Protein AF-C5RBZ3-F1 (afdb_monomer)

Radius of gyration: 22.07 Å; Cα contacts (8 Å, |Δi|>4): 13; chains: 1; bounding box: 53×39×38 Å

Structure (mmCIF, N/CA/C/O backbone):
data_AF-C5RBZ3-F1
#
_entry.id   AF-C5RBZ3-F1
#
loop_
_atom_site.group_PDB
_atom_site.id
_atom_site.type_symbol
_atom_site.label_atom_id
_atom_site.label_alt_id
_atom_site.label_comp_id
_atom_site.label_asym_id
_atom_site.label_entity_id
_atom_site.label_seq_id
_atom_site.pdbx_PDB_ins_code
_atom_site.Cartn_x
_atom_site.Cartn_y
_atom_site.Cartn_z
_atom_site.occupancy
_atom_site.B_iso_or_equiv
_atom_site.auth_seq_id
_atom_site.auth_comp_id
_atom_site.auth_asym_id
_atom_site.auth_atom_id
_atom_site.pdbx_PDB_model_num
ATOM 1 N N . MET A 1 1 ? 30.003 8.017 -22.525 1.00 58.34 1 MET A N 1
ATOM 2 C CA . MET A 1 1 ? 30.156 8.087 -21.053 1.00 58.34 1 MET A CA 1
ATOM 3 C C . MET A 1 1 ? 29.064 8.921 -20.369 1.00 58.34 1 MET A C 1
ATOM 5 O O . MET A 1 1 ? 28.526 8.466 -19.372 1.00 58.34 1 MET A O 1
ATOM 9 N N . ALA A 1 2 ? 28.682 10.096 -20.896 1.00 61.59 2 ALA A N 1
ATOM 10 C CA . ALA A 1 2 ? 27.663 10.963 -20.275 1.00 61.59 2 ALA A CA 1
ATOM 11 C C . ALA A 1 2 ? 26.242 10.354 -20.207 1.00 61.59 2 ALA A C 1
ATOM 13 O O . ALA A 1 2 ? 25.564 10.493 -19.194 1.00 61.59 2 ALA A O 1
ATOM 14 N N . LEU A 1 3 ? 25.813 9.631 -21.250 1.00 70.12 3 LEU A N 1
ATOM 15 C CA . LEU A 1 3 ? 24.472 9.032 -21.314 1.00 70.12 3 LEU A CA 1
ATOM 16 C C . LEU A 1 3 ? 24.254 7.955 -20.237 1.00 70.12 3 LEU A C 1
ATOM 18 O O . LEU A 1 3 ? 23.218 7.938 -19.585 1.00 70.12 3 LEU A O 1
ATOM 22 N N . THR A 1 4 ? 25.246 7.090 -20.005 1.00 82.75 4 THR A N 1
ATOM 23 C CA . THR A 1 4 ? 25.172 6.028 -18.988 1.00 82.75 4 THR A CA 1
ATOM 24 C C . THR A 1 4 ? 25.000 6.605 -17.586 1.00 82.75 4 THR A C 1
ATOM 26 O O . THR A 1 4 ? 24.195 6.102 -16.808 1.00 82.75 4 THR A O 1
ATOM 29 N N . ASN A 1 5 ? 25.707 7.698 -17.284 1.00 86.12 5 ASN A N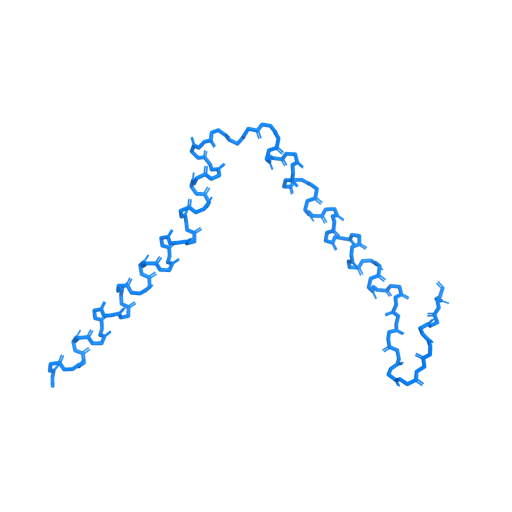 1
ATOM 30 C CA . ASN A 1 5 ? 25.606 8.353 -15.984 1.00 86.12 5 ASN A CA 1
ATOM 31 C C . ASN A 1 5 ? 24.233 9.028 -15.806 1.00 86.12 5 ASN A C 1
ATOM 33 O O . ASN A 1 5 ? 23.611 8.904 -14.758 1.00 86.12 5 ASN A O 1
ATOM 37 N N . TYR A 1 6 ? 23.712 9.667 -16.859 1.00 89.25 6 TYR A N 1
ATOM 38 C CA . TYR A 1 6 ? 22.375 10.270 -16.857 1.00 89.25 6 TYR A CA 1
ATOM 39 C C . TYR A 1 6 ? 21.258 9.233 -16.643 1.00 89.25 6 TYR A C 1
ATOM 41 O O . TYR A 1 6 ? 20.360 9.439 -15.828 1.00 89.25 6 TYR A O 1
ATOM 49 N N . ILE A 1 7 ? 21.350 8.081 -17.313 1.00 92.12 7 ILE A N 1
ATOM 50 C CA . ILE A 1 7 ? 20.400 6.973 -17.147 1.00 92.12 7 ILE A CA 1
ATOM 51 C C . ILE A 1 7 ? 20.451 6.415 -15.717 1.00 92.12 7 ILE A C 1
ATOM 53 O O . ILE A 1 7 ? 19.398 6.175 -15.129 1.00 92.12 7 ILE A O 1
ATOM 57 N N . LEU A 1 8 ? 21.640 6.262 -15.122 1.00 91.06 8 LEU A N 1
ATOM 58 C CA . LEU A 1 8 ? 21.780 5.815 -13.730 1.00 91.06 8 LEU A CA 1
ATOM 59 C C . LEU A 1 8 ? 21.073 6.756 -12.744 1.00 91.06 8 LEU A C 1
ATOM 61 O O . LEU A 1 8 ? 20.342 6.284 -11.874 1.00 91.06 8 LEU A O 1
ATOM 65 N N . TYR A 1 9 ? 21.215 8.074 -12.912 1.00 92.06 9 TYR A N 1
ATOM 66 C CA . TYR A 1 9 ? 20.497 9.046 -12.081 1.00 92.06 9 TYR A CA 1
ATOM 67 C C . TYR A 1 9 ? 18.977 8.972 -12.262 1.00 92.06 9 TYR A C 1
ATOM 69 O O . TYR A 1 9 ? 18.250 9.063 -11.273 1.00 92.06 9 TYR A O 1
ATOM 77 N N . ILE A 1 10 ? 18.484 8.755 -13.487 1.00 93.81 10 ILE A N 1
ATOM 78 C CA . ILE A 1 10 ? 17.045 8.580 -13.742 1.00 93.81 10 ILE A CA 1
ATOM 79 C C . ILE A 1 10 ? 16.520 7.300 -13.095 1.00 93.81 10 ILE A C 1
ATOM 81 O O . ILE A 1 10 ? 15.452 7.330 -12.489 1.00 93.81 10 ILE A O 1
ATOM 85 N N . ILE A 1 11 ? 17.249 6.187 -13.185 1.00 94.00 11 ILE A N 1
ATOM 86 C CA . ILE A 1 11 ? 16.837 4.918 -12.569 1.00 94.00 11 ILE A CA 1
ATOM 87 C C . ILE A 1 11 ? 16.748 5.076 -11.047 1.00 94.00 11 ILE A C 1
ATOM 89 O O . ILE A 1 11 ? 15.741 4.696 -10.451 1.00 94.00 11 ILE A O 1
ATOM 93 N N . ILE A 1 12 ? 17.758 5.692 -10.425 1.00 94.69 12 ILE A N 1
ATOM 94 C CA . ILE A 1 12 ? 17.762 5.966 -8.982 1.00 94.69 12 ILE A CA 1
ATOM 95 C C . ILE A 1 12 ? 16.619 6.921 -8.610 1.00 94.69 12 ILE A C 1
ATOM 97 O O . ILE A 1 12 ? 15.890 6.656 -7.657 1.00 94.69 12 ILE A O 1
ATOM 101 N N . GLY A 1 13 ? 16.420 8.000 -9.372 1.00 93.50 13 GLY A N 1
ATOM 102 C CA . GLY A 1 13 ? 15.368 8.988 -9.125 1.00 93.50 13 GLY A CA 1
ATOM 103 C C . GLY A 1 13 ? 13.958 8.418 -9.286 1.00 93.50 13 GLY A C 1
ATOM 104 O O . GLY A 1 13 ? 13.105 8.637 -8.431 1.00 93.50 13 GLY A O 1
ATOM 105 N N . CYS A 1 14 ? 13.716 7.633 -10.335 1.00 92.75 14 CYS A N 1
ATOM 106 C CA . CYS A 1 14 ? 12.435 6.973 -10.587 1.00 92.75 14 CYS A CA 1
ATOM 107 C C . CYS A 1 14 ? 12.169 5.856 -9.565 1.00 92.75 14 CYS A C 1
ATOM 109 O O . CYS A 1 14 ? 11.046 5.713 -9.076 1.00 92.75 14 CYS A O 1
ATOM 111 N N . GLY A 1 15 ? 13.210 5.114 -9.172 1.00 92.94 15 GLY A N 1
ATOM 112 C CA . GLY A 1 15 ? 13.149 4.133 -8.091 1.00 92.94 15 GLY A CA 1
ATOM 113 C C . GLY A 1 15 ? 12.774 4.779 -6.758 1.00 92.94 15 GLY A C 1
ATOM 114 O O . GLY A 1 15 ? 11.830 4.330 -6.110 1.00 92.94 15 GLY A O 1
ATOM 115 N N . LEU A 1 16 ? 13.437 5.879 -6.388 1.00 94.69 16 LEU A N 1
ATOM 116 C CA . LEU A 1 16 ? 13.114 6.662 -5.192 1.00 94.69 16 LEU A CA 1
ATOM 117 C C . LEU A 1 16 ? 11.707 7.251 -5.254 1.00 94.69 16 LEU A C 1
ATOM 119 O O . LEU A 1 16 ? 10.974 7.139 -4.279 1.00 94.69 16 LEU A O 1
ATOM 123 N N . ALA A 1 17 ? 11.302 7.832 -6.383 1.00 92.75 17 ALA A N 1
ATOM 124 C CA . ALA A 1 17 ? 9.968 8.403 -6.549 1.00 92.75 17 ALA A CA 1
ATOM 125 C C . ALA A 1 17 ? 8.872 7.332 -6.448 1.00 92.75 17 ALA A C 1
ATOM 127 O O . ALA A 1 17 ? 7.861 7.550 -5.786 1.00 92.75 17 ALA A O 1
ATOM 128 N N . THR A 1 18 ? 9.087 6.151 -7.034 1.00 92.62 18 THR A N 1
ATOM 129 C CA . THR A 1 18 ? 8.148 5.020 -6.952 1.00 92.62 18 THR A CA 1
ATOM 130 C C . THR A 1 18 ? 8.095 4.444 -5.541 1.00 92.62 18 THR A C 1
ATOM 132 O O . THR A 1 18 ? 7.015 4.160 -5.022 1.00 92.62 18 THR A O 1
ATOM 135 N N . TRP A 1 19 ? 9.253 4.290 -4.897 1.00 91.56 19 TRP A N 1
ATOM 136 C CA . TRP A 1 19 ? 9.355 3.822 -3.517 1.00 91.56 19 TRP A CA 1
ATOM 137 C C . TRP A 1 19 ? 8.657 4.794 -2.569 1.00 91.56 19 TRP A C 1
ATOM 139 O O . TRP A 1 19 ? 7.798 4.390 -1.786 1.00 91.56 19 TRP A O 1
ATOM 149 N N . LEU A 1 20 ? 8.929 6.090 -2.724 1.00 89.69 20 LEU A N 1
ATOM 150 C CA . LEU A 1 20 ? 8.276 7.145 -1.971 1.00 89.69 20 LEU A CA 1
ATOM 151 C C . LEU A 1 20 ? 6.775 7.146 -2.254 1.00 89.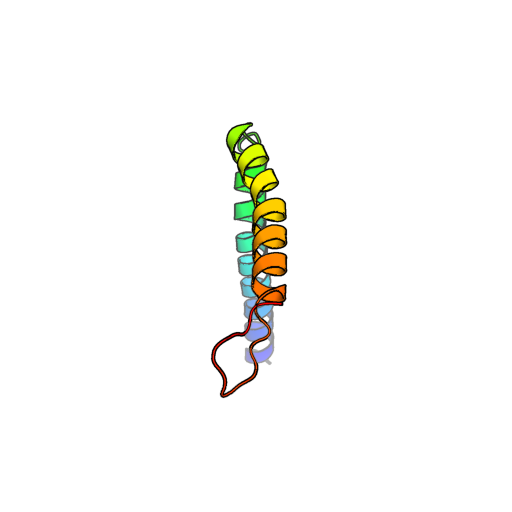69 20 LEU A C 1
ATOM 153 O O . LEU A 1 20 ? 6.013 7.104 -1.307 1.00 89.69 20 LEU A O 1
ATOM 157 N N . SER A 1 21 ? 6.324 7.058 -3.506 1.00 92.38 21 SER A N 1
ATOM 158 C CA . SER A 1 21 ? 4.897 6.963 -3.850 1.00 92.38 21 SER A CA 1
ATOM 159 C C . SER A 1 21 ? 4.207 5.708 -3.302 1.00 92.38 21 SER A C 1
ATOM 161 O O . SER A 1 21 ? 2.984 5.716 -3.199 1.00 92.38 21 SER A O 1
ATOM 163 N N . ARG A 1 22 ? 4.937 4.635 -2.963 1.00 85.38 22 ARG A N 1
ATOM 164 C CA . ARG A 1 22 ? 4.386 3.446 -2.283 1.00 85.38 22 ARG A CA 1
ATOM 165 C C . ARG A 1 22 ? 4.382 3.581 -0.767 1.00 85.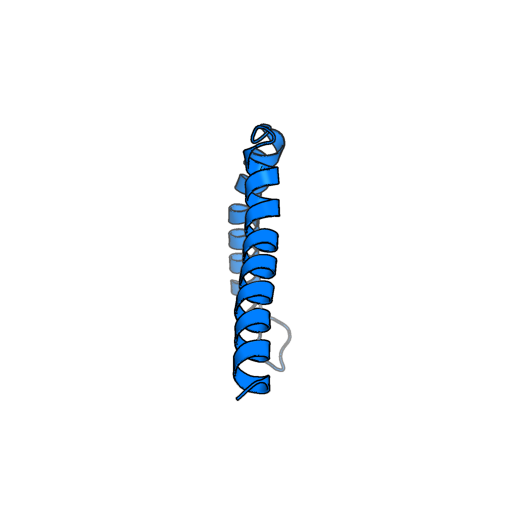38 22 ARG A C 1
ATOM 167 O O . ARG A 1 22 ? 3.468 3.097 -0.108 1.00 85.38 22 ARG A O 1
ATOM 174 N N . ILE A 1 23 ? 5.387 4.234 -0.202 1.00 84.94 23 ILE A N 1
ATOM 175 C CA . ILE A 1 23 ? 5.504 4.411 1.248 1.00 84.94 23 ILE A CA 1
ATOM 176 C C . ILE A 1 23 ? 4.714 5.606 1.734 1.00 84.94 23 ILE A C 1
ATOM 178 O O . ILE A 1 23 ? 4.201 5.560 2.838 1.00 84.94 23 ILE A O 1
ATOM 182 N N . LEU A 1 24 ? 4.529 6.630 0.910 1.00 83.00 24 LEU A N 1
ATOM 183 C CA . LEU A 1 24 ? 3.691 7.783 1.197 1.00 83.00 24 LEU A CA 1
ATOM 184 C C . LEU A 1 24 ? 2.247 7.375 1.526 1.00 83.00 24 LEU A C 1
ATOM 186 O O . LEU A 1 24 ? 1.790 7.777 2.587 1.00 83.00 24 LEU A O 1
ATOM 190 N N . PRO A 1 25 ? 1.531 6.544 0.737 1.00 75.75 25 PRO A N 1
ATOM 191 C CA . PRO A 1 25 ? 0.190 6.098 1.104 1.00 75.75 25 PRO A CA 1
ATOM 192 C C . PRO A 1 25 ? 0.198 5.245 2.376 1.00 75.75 25 PRO A C 1
ATOM 194 O O . PRO A 1 25 ? -0.688 5.399 3.207 1.00 75.75 25 PRO A O 1
ATOM 197 N N . LEU A 1 26 ? 1.228 4.419 2.589 1.00 75.06 26 LEU A N 1
ATOM 198 C CA . LEU A 1 26 ? 1.402 3.627 3.814 1.00 75.06 26 LEU A CA 1
ATOM 199 C C . LEU A 1 26 ? 1.658 4.496 5.054 1.00 75.06 26 LEU A C 1
ATOM 201 O O . LEU A 1 26 ? 1.116 4.235 6.123 1.00 75.06 26 LEU A O 1
ATOM 205 N N . VAL A 1 27 ? 2.476 5.536 4.917 1.00 77.00 27 VAL A N 1
ATOM 206 C CA . VAL A 1 27 ? 2.820 6.481 5.979 1.00 77.00 27 VAL A CA 1
ATOM 207 C C . VAL A 1 27 ? 1.654 7.421 6.230 1.00 77.00 27 VAL A C 1
ATOM 209 O O . VAL A 1 27 ? 1.353 7.659 7.384 1.00 77.00 27 VAL A O 1
ATOM 212 N N . ILE A 1 28 ? 0.939 7.892 5.210 1.00 70.75 28 ILE A N 1
ATOM 213 C CA . ILE A 1 28 ? -0.299 8.671 5.365 1.00 70.75 28 ILE A CA 1
ATOM 214 C C . ILE A 1 28 ? -1.358 7.857 6.115 1.00 70.75 28 ILE A C 1
ATOM 216 O O . ILE A 1 28 ? -1.957 8.382 7.050 1.00 70.75 28 ILE A O 1
ATOM 220 N N . LEU A 1 29 ? -1.516 6.566 5.794 1.00 67.56 29 LEU A N 1
ATOM 221 C CA . LEU A 1 29 ? -2.390 5.654 6.544 1.00 67.56 29 LEU A CA 1
ATOM 222 C C . LEU A 1 29 ? -1.931 5.399 7.994 1.00 67.56 29 LEU A C 1
ATOM 224 O O . LEU A 1 29 ? -2.749 4.996 8.816 1.00 67.56 29 LEU A O 1
ATOM 228 N N . LYS A 1 30 ? -0.638 5.578 8.298 1.00 64.25 30 LYS A N 1
ATOM 229 C CA . LYS A 1 30 ? -0.014 5.238 9.592 1.00 64.25 30 LYS A CA 1
ATOM 230 C C . LYS A 1 30 ? 0.233 6.448 10.512 1.00 64.25 30 LYS A C 1
ATOM 232 O O . LYS A 1 30 ? 0.182 6.285 11.727 1.00 64.25 30 LYS A O 1
ATOM 237 N N . ASN A 1 31 ? 0.549 7.624 9.959 1.00 60.62 31 ASN A N 1
ATOM 238 C CA . ASN A 1 31 ? 0.877 8.869 10.678 1.00 60.62 31 ASN A CA 1
ATOM 239 C C . ASN A 1 31 ? -0.359 9.713 10.985 1.00 60.62 31 ASN A C 1
ATOM 241 O O . ASN A 1 31 ? -0.415 10.349 12.035 1.00 60.62 31 ASN A O 1
ATOM 245 N N . MET A 1 32 ? -1.376 9.698 10.118 1.00 60.06 32 MET A N 1
ATOM 246 C CA . MET A 1 32 ? -2.721 9.871 10.646 1.00 60.06 32 MET A CA 1
ATOM 247 C C . MET A 1 32 ? -2.936 8.615 11.461 1.00 60.06 32 MET A C 1
ATOM 249 O O . MET A 1 32 ? -2.786 7.528 10.913 1.00 60.06 32 MET A O 1
ATOM 253 N N . THR A 1 33 ? -3.183 8.742 12.761 1.00 52.16 33 THR A N 1
ATOM 254 C CA . THR A 1 33 ? -3.605 7.632 13.618 1.00 52.16 33 THR A CA 1
ATOM 255 C C . THR A 1 33 ? -4.421 6.674 12.770 1.00 52.16 33 THR A C 1
ATOM 257 O O . THR A 1 33 ? -5.343 7.164 12.112 1.00 52.16 33 THR A O 1
ATOM 260 N N . LEU A 1 34 ? -4.069 5.389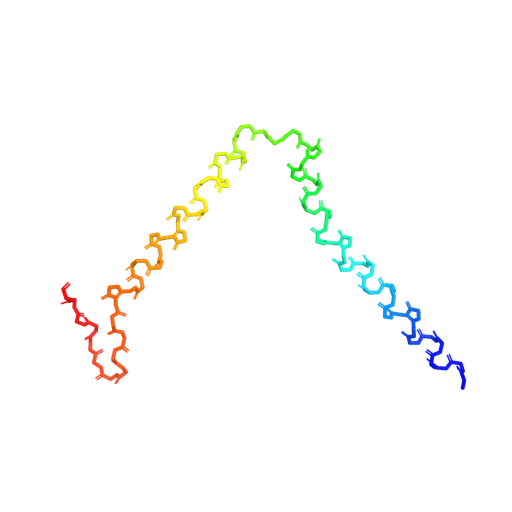 12.708 1.00 56.53 34 LEU A N 1
ATOM 261 C CA . LEU A 1 34 ? -4.946 4.373 12.149 1.00 56.53 34 LEU A CA 1
ATOM 262 C C . LEU A 1 34 ? -6.297 4.527 12.866 1.00 56.53 34 LEU A C 1
ATOM 264 O O . LEU A 1 34 ? -6.525 3.995 13.951 1.00 56.53 34 LEU A O 1
ATOM 268 N N . SER A 1 35 ? -7.141 5.403 12.330 1.00 57.94 35 SER A N 1
ATOM 269 C CA . SER A 1 35 ? -8.378 5.816 12.956 1.00 57.94 35 SER A CA 1
ATOM 270 C C . SER A 1 35 ? -9.197 4.555 12.913 1.00 57.94 35 SER A C 1
ATOM 272 O O . SER A 1 35 ? -9.188 3.901 11.869 1.00 57.94 35 SER A O 1
ATOM 274 N N . LYS A 1 36 ? -9.821 4.160 14.028 1.00 64.00 36 LYS A N 1
ATOM 275 C CA . LYS A 1 36 ? -10.490 2.852 14.172 1.00 64.00 36 LYS A CA 1
ATOM 276 C C . LYS A 1 36 ? -11.206 2.410 12.886 1.00 64.00 36 LYS A C 1
ATOM 278 O O . LYS A 1 36 ? -11.049 1.277 12.463 1.00 64.00 36 LYS A O 1
ATOM 283 N N . LYS A 1 37 ? -11.842 3.360 12.196 1.00 65.50 37 LYS A N 1
ATOM 284 C CA . LYS A 1 37 ? -12.489 3.229 10.885 1.00 65.50 37 LYS A CA 1
ATOM 285 C C . LYS A 1 37 ? -11.644 2.603 9.754 1.00 65.50 37 LYS A C 1
ATOM 287 O O . LYS A 1 37 ? -12.169 1.790 9.007 1.00 65.50 37 LYS A O 1
ATOM 292 N N . VAL A 1 38 ? -10.367 2.962 9.591 1.00 74.31 38 VAL A N 1
ATOM 293 C CA . VAL A 1 38 ? -9.485 2.434 8.525 1.00 74.31 38 VAL A CA 1
ATOM 294 C C . VAL A 1 38 ? -8.945 1.050 8.877 1.00 74.31 38 VAL A C 1
ATOM 296 O O . VAL A 1 38 ? -8.847 0.208 7.992 1.00 74.31 38 VAL A O 1
ATOM 299 N N . ILE A 1 39 ? -8.637 0.782 10.151 1.00 73.62 39 ILE A N 1
ATOM 300 C CA . ILE A 1 39 ? -8.286 -0.580 10.602 1.00 73.62 39 ILE A CA 1
ATOM 301 C C . ILE A 1 39 ? -9.475 -1.512 10.397 1.00 73.62 39 ILE A C 1
ATOM 303 O O . ILE A 1 39 ? -9.307 -2.614 9.889 1.00 73.62 39 ILE A O 1
ATOM 307 N N . GLU A 1 40 ? -10.671 -1.055 10.763 1.00 77.75 40 GLU A N 1
ATOM 308 C CA . GLU A 1 40 ? -11.911 -1.802 10.578 1.00 77.75 40 GLU A CA 1
ATOM 309 C C . GLU A 1 40 ? -12.154 -2.063 9.084 1.00 77.75 40 GLU A C 1
ATOM 311 O O . GLU A 1 40 ? -12.357 -3.209 8.695 1.00 77.75 40 GLU A O 1
ATOM 316 N N . PHE A 1 41 ? -11.971 -1.049 8.225 1.00 80.56 41 PHE A N 1
ATOM 317 C CA . PHE A 1 4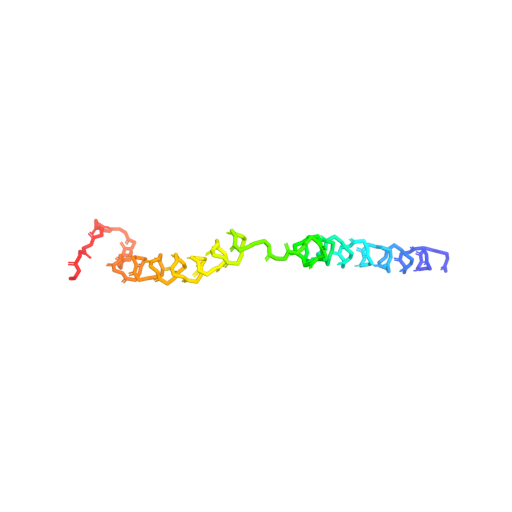1 ? -11.999 -1.206 6.765 1.00 80.56 41 PHE A CA 1
ATOM 318 C C . PHE A 1 41 ? -10.983 -2.233 6.251 1.00 80.56 41 PHE A C 1
ATOM 320 O O . PHE A 1 41 ? -11.330 -3.122 5.475 1.00 80.56 41 PHE A O 1
ATOM 327 N N . LEU A 1 42 ? -9.731 -2.151 6.706 1.00 82.94 42 LEU A N 1
ATOM 328 C CA . LEU A 1 42 ? -8.679 -3.073 6.293 1.00 82.94 42 LEU A CA 1
ATOM 329 C C . LEU A 1 42 ? -8.916 -4.489 6.826 1.00 82.94 42 LEU A C 1
ATOM 331 O O . LEU A 1 42 ? -8.494 -5.434 6.177 1.00 82.94 42 LEU A O 1
ATOM 335 N N . SER A 1 43 ? -9.624 -4.664 7.945 1.00 81.00 43 SER A N 1
ATOM 336 C CA . SER A 1 43 ? -10.044 -5.986 8.422 1.00 81.00 43 SER A CA 1
ATOM 337 C C . SER A 1 43 ? -11.141 -6.606 7.550 1.00 81.00 43 SER A C 1
ATOM 339 O O . SER A 1 43 ? -11.237 -7.832 7.485 1.00 81.00 43 SER A O 1
ATOM 341 N N . PHE A 1 44 ? -11.943 -5.794 6.852 1.00 88.38 44 PHE A N 1
ATOM 342 C CA . PHE A 1 44 ? -12.904 -6.292 5.863 1.00 88.38 44 PHE A CA 1
ATOM 343 C C . PHE A 1 44 ? -12.238 -6.717 4.552 1.00 88.38 44 PHE A C 1
ATOM 345 O O . PHE A 1 44 ? -12.768 -7.590 3.870 1.00 88.38 44 PHE A O 1
ATOM 352 N N . VAL A 1 45 ? -11.075 -6.155 4.201 1.00 91.69 45 VAL A N 1
ATOM 353 C CA . VAL A 1 45 ? -10.372 -6.480 2.946 1.00 91.69 45 VAL A CA 1
ATOM 354 C C . VAL A 1 45 ? -10.027 -7.978 2.841 1.00 91.69 45 VAL A C 1
ATOM 356 O O . VAL A 1 45 ? -10.422 -8.588 1.849 1.00 91.69 45 VAL A O 1
ATOM 359 N N . PRO A 1 46 ? -9.379 -8.626 3.832 1.00 92.12 46 PRO A N 1
ATOM 360 C CA . PRO A 1 46 ? -9.152 -10.069 3.826 1.00 92.12 46 PRO A CA 1
ATOM 361 C C . PRO A 1 46 ? -10.443 -10.876 3.693 1.00 92.12 46 PRO A C 1
ATOM 363 O O . PRO A 1 46 ? -10.488 -11.815 2.906 1.00 92.12 46 PRO A O 1
ATOM 366 N N . ILE A 1 47 ? -11.498 -10.493 4.422 1.00 92.62 47 ILE A N 1
ATOM 367 C CA . ILE A 1 47 ? -12.807 -11.157 4.356 1.00 92.62 47 ILE A CA 1
ATOM 368 C C . ILE A 1 47 ? -13.387 -11.075 2.938 1.00 92.62 47 ILE A C 1
ATOM 370 O O . ILE A 1 47 ? -13.842 -12.083 2.404 1.00 92.62 47 ILE A O 1
ATOM 374 N N . ALA A 1 48 ? -13.332 -9.900 2.307 1.00 93.19 48 ALA A N 1
ATOM 375 C CA . ALA A 1 48 ? -13.856 -9.679 0.965 1.00 93.19 48 ALA A CA 1
ATOM 376 C C . ALA A 1 48 ? -13.062 -10.466 -0.082 1.00 93.19 48 ALA A C 1
ATOM 378 O O . ALA A 1 48 ? -13.651 -11.065 -0.978 1.00 93.19 48 ALA 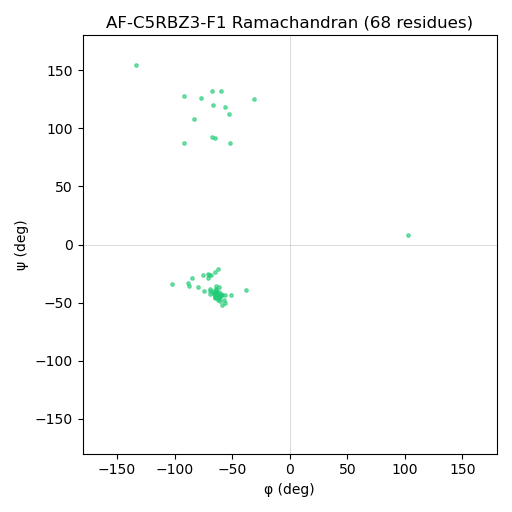A O 1
ATOM 379 N N . ILE A 1 49 ? -11.734 -10.519 0.058 1.00 94.56 49 ILE A N 1
ATOM 380 C CA . ILE A 1 49 ? -10.866 -11.309 -0.821 1.00 94.56 49 ILE A CA 1
ATOM 381 C C . ILE A 1 49 ? -11.161 -12.804 -0.659 1.00 94.56 49 ILE A C 1
ATOM 383 O O . ILE A 1 49 ? -11.320 -13.489 -1.663 1.00 94.56 49 ILE A O 1
ATOM 387 N N . MET A 1 50 ? -11.300 -13.308 0.572 1.00 95.75 50 MET A N 1
ATOM 388 C CA . MET A 1 50 ? -11.649 -14.713 0.823 1.00 95.75 50 MET A CA 1
ATOM 389 C C . MET A 1 50 ? -13.038 -15.065 0.287 1.00 95.75 50 MET A C 1
ATOM 391 O O . MET A 1 50 ? -13.201 -16.106 -0.341 1.00 95.75 50 MET A O 1
ATOM 395 N N . SER A 1 51 ? -14.025 -14.184 0.472 1.00 92.56 51 SER A N 1
ATOM 396 C CA . SER A 1 51 ? -15.370 -14.372 -0.075 1.00 92.56 51 SER A CA 1
ATOM 397 C C . SER A 1 51 ? -15.367 -14.362 -1.602 1.00 92.56 51 SER A C 1
ATOM 399 O O . SER A 1 51 ? -16.052 -15.179 -2.205 1.00 92.56 51 SER A O 1
ATOM 401 N N . SER A 1 52 ? -14.605 -13.458 -2.221 1.00 91.88 52 SER A N 1
ATOM 402 C CA . SER A 1 52 ? -14.451 -13.382 -3.676 1.00 91.88 52 SER A CA 1
ATOM 403 C C . SER A 1 52 ? -13.767 -14.632 -4.226 1.00 91.88 52 SER A C 1
ATOM 405 O O . SER A 1 52 ? -14.269 -15.238 -5.159 1.00 91.88 52 SER A O 1
ATOM 407 N N . LEU A 1 53 ? -12.677 -15.080 -3.595 1.00 91.44 53 LEU A N 1
ATOM 408 C CA . LEU A 1 53 ? -11.980 -16.316 -3.960 1.00 91.44 53 LEU A CA 1
ATOM 409 C C . LEU A 1 53 ? -12.889 -17.537 -3.842 1.00 91.44 53 LEU A C 1
ATOM 411 O O . LEU A 1 53 ? -12.876 -18.389 -4.723 1.00 91.44 53 LEU A O 1
ATOM 415 N N . TRP A 1 54 ? -13.676 -17.631 -2.770 1.00 89.81 54 TRP A N 1
ATOM 416 C CA . TRP A 1 54 ? -14.627 -18.724 -2.587 1.00 89.81 54 TRP A CA 1
ATOM 417 C C . TRP A 1 54 ? -15.739 -18.679 -3.639 1.00 89.81 54 TRP A C 1
ATOM 419 O O . TRP A 1 54 ? -16.069 -19.703 -4.227 1.00 89.81 54 TRP A O 1
ATOM 429 N N . PHE A 1 55 ? -16.251 -17.483 -3.938 1.00 86.06 55 PHE A N 1
ATOM 430 C CA . PHE A 1 55 ? -17.255 -17.273 -4.976 1.00 86.06 55 PHE A CA 1
ATOM 431 C C . PHE A 1 55 ? -16.727 -17.613 -6.377 1.00 86.06 55 PHE A C 1
ATOM 433 O O . PHE A 1 55 ? -17.383 -18.332 -7.119 1.00 86.06 55 PHE A O 1
ATOM 440 N N . GLU A 1 56 ? -15.518 -17.175 -6.720 1.00 83.56 56 GLU A N 1
ATOM 441 C CA . GLU A 1 56 ? -14.824 -17.564 -7.953 1.00 83.56 56 GLU A CA 1
ATOM 442 C C . GLU A 1 56 ? -14.566 -19.076 -7.997 1.00 83.56 56 GLU A C 1
ATOM 444 O O . GLU A 1 56 ? -14.701 -19.691 -9.048 1.00 83.56 56 GLU A O 1
ATOM 449 N N . SER A 1 57 ? -14.254 -19.703 -6.858 1.00 80.12 57 SER A N 1
ATOM 450 C CA . SER A 1 57 ? -14.024 -21.154 -6.781 1.00 80.12 57 SER A CA 1
ATOM 451 C C . SER A 1 57 ? -15.301 -21.978 -6.977 1.00 80.12 57 SER A C 1
ATOM 453 O O . SER A 1 57 ? -15.210 -23.120 -7.418 1.00 80.12 57 SER A O 1
ATOM 455 N N . LEU A 1 58 ? -16.479 -21.423 -6.668 1.00 76.38 58 LEU A N 1
ATOM 456 C CA . LEU A 1 58 ? -17.774 -22.053 -6.961 1.00 76.38 58 LEU A CA 1
ATOM 457 C C . LEU A 1 58 ? -18.097 -22.044 -8.457 1.00 76.38 58 LEU A C 1
ATOM 459 O O . LEU A 1 58 ? -18.804 -22.918 -8.952 1.00 76.38 58 LEU A O 1
ATOM 463 N N . PHE A 1 59 ? -17.589 -21.056 -9.190 1.00 72.06 59 PHE A N 1
ATOM 464 C CA . PHE A 1 59 ? -17.778 -20.962 -10.627 1.00 72.06 59 PHE A CA 1
ATOM 465 C C . PHE A 1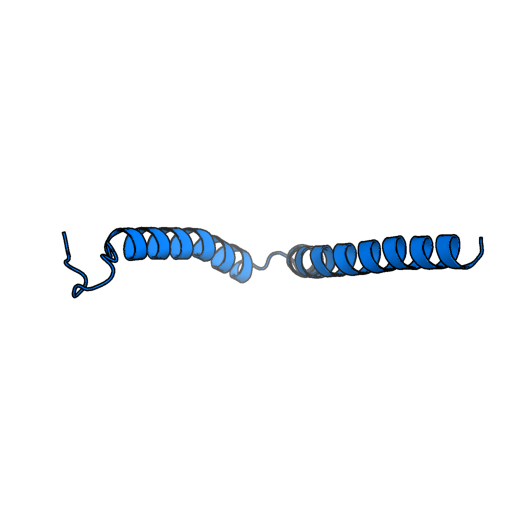 59 ? -16.625 -21.669 -11.339 1.00 72.06 59 PHE A C 1
ATOM 467 O O . PHE A 1 59 ? -15.647 -21.045 -11.752 1.00 72.06 59 PHE A O 1
ATOM 474 N N . ILE A 1 60 ? -16.757 -22.981 -11.561 1.00 67.12 60 ILE A N 1
ATOM 475 C CA . ILE A 1 60 ? -15.876 -23.673 -12.506 1.00 67.12 60 ILE A CA 1
ATOM 476 C C . ILE A 1 60 ? -16.215 -23.157 -13.911 1.00 67.12 60 ILE A C 1
ATOM 478 O O . ILE A 1 60 ? -17.128 -23.651 -14.576 1.00 67.12 60 ILE A O 1
ATOM 482 N N . GLN A 1 61 ? -15.500 -22.127 -14.371 1.00 57.81 61 GLN A N 1
ATOM 483 C CA . GLN A 1 61 ? -15.575 -21.666 -15.755 1.00 57.81 61 GLN A CA 1
ATOM 484 C C . GLN A 1 61 ? -15.045 -22.767 -16.680 1.00 57.81 61 GLN A C 1
ATOM 486 O O . GLN A 1 61 ? -13.853 -22.840 -16.980 1.00 57.81 61 GLN A O 1
ATOM 491 N N . HIS A 1 62 ? -15.939 -23.630 -17.160 1.00 59.12 62 HIS A N 1
ATOM 492 C CA . HIS A 1 62 ? -15.656 -24.469 -18.313 1.00 59.12 62 HIS A CA 1
ATOM 493 C C . HIS A 1 62 ? -15.921 -23.637 -19.570 1.00 59.12 62 HIS A C 1
ATOM 495 O O . HIS A 1 62 ? -17.063 -23.295 -19.883 1.00 59.12 62 HIS A O 1
ATOM 501 N N . ILE A 1 63 ? -14.849 -23.253 -20.265 1.00 57.03 63 ILE A N 1
ATOM 502 C CA . ILE A 1 63 ? -14.908 -22.480 -21.511 1.00 57.03 63 ILE A CA 1
ATOM 503 C C . ILE A 1 63 ? -15.852 -23.195 -22.490 1.00 57.03 63 ILE A C 1
ATOM 505 O O . ILE A 1 63 ? -15.557 -24.293 -22.954 1.00 57.03 63 ILE A O 1
ATOM 509 N N . GLY A 1 64 ? -17.001 -22.575 -22.785 1.00 62.66 64 GLY A N 1
ATOM 510 C CA . GLY A 1 64 ? -18.008 -23.112 -23.709 1.00 62.66 64 GLY A CA 1
ATOM 511 C C . GLY A 1 64 ? -19.256 -23.747 -23.077 1.00 62.66 64 GLY A C 1
ATOM 512 O O . GLY A 1 64 ? -20.049 -24.324 -23.820 1.00 62.66 64 GLY A O 1
ATOM 513 N N . HIS A 1 65 ? -19.474 -23.645 -21.759 1.00 57.59 65 HIS A N 1
ATOM 514 C CA . HIS A 1 65 ? -20.734 -24.033 -21.101 1.00 57.59 65 HIS A CA 1
ATOM 515 C C . HIS A 1 65 ? -21.232 -22.967 -20.115 1.00 57.59 65 HIS A C 1
ATOM 517 O O . HIS A 1 65 ? -20.451 -22.178 -19.587 1.00 57.59 65 HIS A O 1
ATOM 523 N N . LEU A 1 66 ?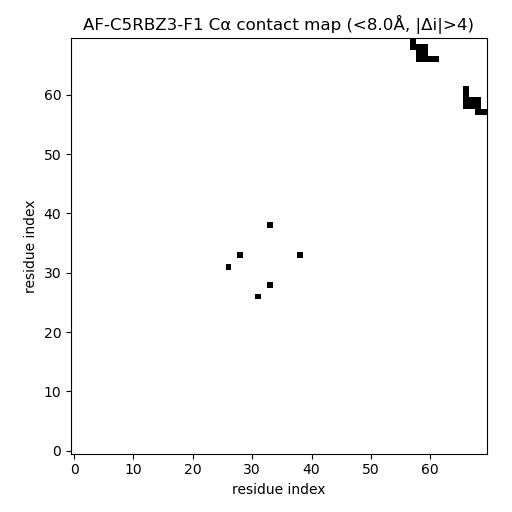 -22.549 -22.941 -19.874 1.00 62.81 66 LEU A N 1
ATOM 524 C CA . LEU A 1 66 ? -23.131 -22.152 -18.787 1.00 62.81 66 LEU A CA 1
ATOM 525 C C . LEU A 1 66 ? -22.518 -22.643 -17.463 1.00 62.81 66 LEU A C 1
ATOM 527 O O . LEU A 1 66 ? -22.451 -23.861 -17.261 1.00 62.81 66 LEU A O 1
ATOM 531 N N . PRO A 1 67 ? -22.047 -21.735 -16.589 1.00 60.28 67 PRO A N 1
ATOM 532 C CA . PRO A 1 67 ? -21.412 -22.121 -15.337 1.00 60.28 67 PRO A CA 1
ATOM 533 C C . PRO A 1 67 ? -22.372 -23.001 -14.541 1.00 60.28 67 PRO A C 1
ATOM 535 O O . PRO A 1 67 ? -23.494 -22.600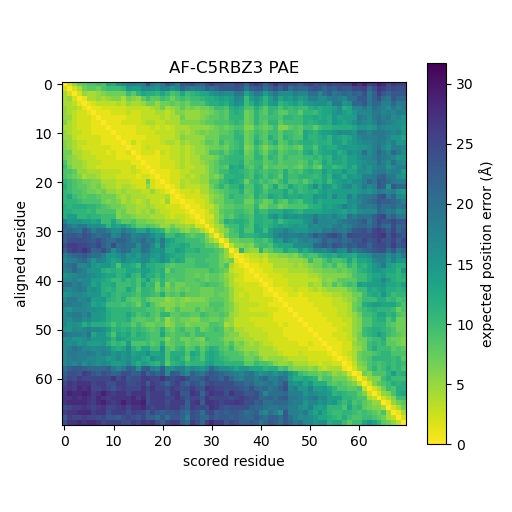 -14.233 1.00 60.28 67 PRO A O 1
ATOM 538 N N . SER A 1 68 ? -21.945 -24.234 -14.292 1.00 62.75 68 SER A N 1
ATOM 539 C CA . SER A 1 68 ? -22.710 -25.214 -13.531 1.00 62.75 68 SER A CA 1
ATOM 540 C C . SER A 1 68 ? -22.285 -25.094 -12.074 1.00 62.75 68 SER A C 1
ATOM 542 O O . SER A 1 68 ? -21.092 -25.071 -11.785 1.00 62.75 68 SER A O 1
ATOM 544 N N . ILE A 1 69 ? -23.269 -24.938 -11.193 1.00 61.41 69 ILE A N 1
ATOM 545 C CA . ILE A 1 69 ? -23.084 -24.887 -9.743 1.00 61.41 69 ILE A CA 1
ATOM 546 C C . ILE A 1 69 ? -22.878 -26.338 -9.289 1.00 61.41 69 ILE A C 1
ATOM 548 O O . ILE A 1 69 ? -23.705 -27.177 -9.650 1.00 61.41 69 ILE A O 1
ATOM 552 N N . ASP A 1 70 ? -21.797 -26.631 -8.565 1.00 54.34 70 ASP A N 1
ATOM 553 C CA . ASP A 1 70 ? -21.732 -27.852 -7.743 1.00 54.34 70 ASP A CA 1
ATOM 554 C C . ASP A 1 70 ? -22.496 -27.622 -6.431 1.00 54.34 70 ASP A C 1
ATOM 556 O O . ASP A 1 70 ? -22.248 -26.574 -5.782 1.00 54.34 70 ASP A O 1
#

Foldseek 3Di:
DVVVVVVVVVVVVVVVVVVCVVVVVVCVCVVPPVPVVNVVVVVVVVVVVVVVVVVVVQFPPPPPDDGDGD

Organism: NCBI:txid585506

Mean predicted aligned error: 11.57 Å

pLDDT: mean 78.35, std 13.76, range [52.16, 95.75]

Solvent-accessible surface area (backbone atoms only — not comparable to full-atom values): 4089 Å² total; per-residue (Å²): 116,70,65,63,56,53,50,50,52,48,52,52,49,50,49,47,52,50,50,46,65,56,44,47,60,54,43,54,54,55,71,47,68,64,46,69,69,57,52,54,51,57,60,44,49,60,53,51,51,51,51,48,52,52,55,52,66,51,48,56,79,49,91,92,56,81,71,56,79,127

Sequence (70 aa):
MALTNYILYIIIGCGLATWLSRILPLVILKNMTLSKKVIEFLSFVPIAIMSSLWFESLFIQHIGHLPSID

Secondary structure (DSSP, 8-state):
-HHHHHHHHHHHHHHHHHHHHHHHHHHHHHHS---HHHHHHHHHHHHHHHHHHHHHHH----TTSPPPP-

InterPro domains:
  IPR008407 Branched-chain amino acid transport, AzlD [PF05437] (7-68)